Protein AF-A0A8T5RSH7-F1 (afdb_monomer_lite)

Secondary structure (DSSP, 8-state):
-----------HHHHHHHHHHHTT-HHHHHHHHHHHHHH--S--HHHHHHHHHHHHHHHHTT-HHHHHHHHHHHHHHHHHHT-HHHHHHHHHHHHHHHHHTT---

Foldseek 3Di:
DDPDDDPDPADPLLVVLVVCVVVVVLVVSVVSLVVVVVVDDDLDVNVLSSLVSNLVSCVVVLVLVVSLVSLVVSLVSCVVVVVVVSNVVSVVSNVVSCVVNVPPD

Sequence (105 aa):
MELNNFPILLSMELKSIYQLIYKAKFEEALELIEIFEKKRKKASKDELSCLILKGRIYCYIERYKLAIKVGELVYQLCQKLGCITESIDALIFKAHMVYLGQIDE

Structure (mmCIF, N/CA/C/O backbone):
data_AF-A0A8T5RSH7-F1
#
_entry.id   AF-A0A8T5RSH7-F1
#
loop_
_atom_site.group_PDB
_atom_site.id
_atom_site.type_symbol
_atom_site.label_atom_id
_atom_site.label_alt_id
_atom_site.label_comp_id
_atom_site.label_asym_id
_atom_site.label_entity_id
_atom_site.label_seq_id
_atom_site.pdbx_PDB_ins_code
_atom_site.Cartn_x
_atom_site.Cartn_y
_atom_site.Cartn_z
_atom_site.occupancy
_atom_site.B_iso_or_equiv
_atom_site.auth_seq_id
_atom_site.auth_comp_id
_atom_site.auth_asym_id
_atom_site.auth_atom_id
_atom_site.pdbx_PDB_model_num
ATOM 1 N N . MET A 1 1 ? 1.094 24.317 -8.107 1.00 35.78 1 MET A N 1
ATOM 2 C CA . MET A 1 1 ? 0.255 23.148 -8.443 1.00 35.78 1 MET A CA 1
ATOM 3 C C . MET A 1 1 ? -0.262 22.591 -7.133 1.00 35.78 1 MET A C 1
ATOM 5 O O . MET A 1 1 ? 0.474 21.917 -6.426 1.00 35.78 1 MET A O 1
ATOM 9 N N . GLU A 1 2 ? -1.465 22.997 -6.746 1.00 36.03 2 GLU A N 1
ATOM 10 C CA . GLU A 1 2 ? -2.114 22.523 -5.526 1.00 36.03 2 GLU A CA 1
ATOM 11 C C . GLU A 1 2 ? -2.711 21.141 -5.804 1.00 36.03 2 GLU A C 1
ATOM 13 O O . GLU A 1 2 ? -3.584 20.991 -6.658 1.00 36.03 2 GLU A O 1
ATOM 18 N N . LEU A 1 3 ? -2.195 20.114 -5.126 1.00 41.19 3 LEU A N 1
ATOM 19 C CA . LEU A 1 3 ? -2.782 18.776 -5.127 1.00 41.19 3 LEU A CA 1
ATOM 20 C C . LEU A 1 3 ? -4.049 18.814 -4.266 1.00 41.19 3 LEU A C 1
ATOM 22 O O . LEU A 1 3 ? -3.998 18.625 -3.052 1.00 41.19 3 LEU A O 1
ATOM 26 N N . ASN A 1 4 ? -5.181 19.100 -4.903 1.00 42.31 4 ASN A N 1
ATOM 27 C CA . ASN A 1 4 ? -6.489 18.969 -4.280 1.00 42.31 4 ASN A CA 1
ATOM 28 C C . ASN A 1 4 ? -6.862 17.492 -4.070 1.00 42.31 4 ASN A C 1
ATOM 30 O O . ASN A 1 4 ? -6.756 16.674 -4.981 1.00 42.31 4 ASN A O 1
ATOM 34 N N . ASN A 1 5 ? -7.407 17.241 -2.875 1.00 44.94 5 ASN A N 1
ATOM 35 C CA . ASN A 1 5 ? -8.267 16.130 -2.456 1.00 44.94 5 ASN A CA 1
ATOM 36 C C . ASN A 1 5 ? -7.647 14.771 -2.094 1.00 44.94 5 ASN A C 1
ATOM 38 O O . ASN A 1 5 ? -7.804 13.783 -2.797 1.00 44.94 5 ASN A O 1
ATOM 42 N N . PHE A 1 6 ? -7.166 14.687 -0.849 1.00 46.22 6 PHE A N 1
ATOM 43 C CA . PHE A 1 6 ? -7.606 13.627 0.071 1.00 46.22 6 PHE A CA 1
ATOM 44 C C . PHE A 1 6 ? -7.957 14.259 1.429 1.00 46.22 6 PHE A C 1
ATOM 46 O O . PHE A 1 6 ? -7.056 14.488 2.238 1.00 46.22 6 PHE A O 1
ATOM 53 N N . PRO A 1 7 ? -9.234 14.558 1.740 1.00 43.44 7 PRO A N 1
ATOM 54 C CA . PRO A 1 7 ? -9.618 14.963 3.080 1.00 43.44 7 PRO A CA 1
ATOM 55 C C . PRO A 1 7 ? -9.894 13.696 3.895 1.00 43.44 7 PRO A C 1
ATOM 57 O O . PRO A 1 7 ? -11.032 13.379 4.231 1.00 43.44 7 PRO A O 1
ATOM 60 N N . ILE A 1 8 ? -8.845 12.936 4.198 1.00 50.72 8 ILE A N 1
ATOM 61 C CA . ILE A 1 8 ? -8.897 11.977 5.299 1.00 50.72 8 ILE A CA 1
ATOM 62 C C . ILE A 1 8 ? -8.121 12.644 6.417 1.00 50.72 8 ILE A C 1
ATOM 64 O O . ILE A 1 8 ? -6.977 13.057 6.229 1.00 50.72 8 ILE A O 1
ATOM 68 N N . LEU A 1 9 ? -8.762 12.820 7.567 1.00 48.47 9 LEU A N 1
ATOM 69 C CA . LEU A 1 9 ? -8.115 13.318 8.770 1.00 48.47 9 LEU A CA 1
ATOM 70 C C . LEU A 1 9 ? -7.086 12.260 9.206 1.00 48.47 9 LEU A C 1
ATOM 72 O O . LEU A 1 9 ? -7.381 11.397 10.024 1.00 48.47 9 LEU A O 1
ATOM 76 N N . LEU A 1 10 ? -5.907 12.264 8.578 1.00 60.03 10 LEU A N 1
ATOM 77 C CA . LEU A 1 10 ? -4.855 11.291 8.839 1.00 60.03 10 LEU A CA 1
ATOM 78 C C . LEU A 1 10 ? -4.453 11.432 10.306 1.00 60.03 10 LEU A C 1
ATOM 80 O O . LEU A 1 10 ? -4.134 12.537 10.768 1.00 60.03 10 LEU A O 1
ATOM 84 N N . SER A 1 11 ? -4.467 10.313 11.031 1.00 75.94 11 SER A N 1
ATOM 85 C CA . SER A 1 11 ? -3.889 10.239 12.369 1.00 75.94 11 SER A CA 1
ATOM 86 C C . SER A 1 11 ? -2.454 10.790 12.353 1.00 75.94 11 SER A C 1
ATOM 88 O O . SER A 1 11 ? -1.786 10.802 11.314 1.00 75.94 11 SER A O 1
ATOM 90 N N . MET A 1 12 ? -1.956 11.267 13.499 1.00 82.12 12 MET A N 1
ATOM 91 C CA . MET A 1 12 ? -0.584 11.796 13.571 1.00 82.12 12 MET A CA 1
ATOM 92 C C . MET A 1 12 ? 0.451 10.781 13.064 1.00 82.12 12 MET A C 1
ATOM 94 O O . MET A 1 12 ? 1.391 11.167 12.378 1.00 82.12 12 MET A O 1
ATOM 98 N N . GLU A 1 13 ? 0.235 9.488 13.321 1.00 85.81 13 GLU A N 1
ATOM 99 C CA . GLU A 1 13 ? 1.088 8.403 12.825 1.00 85.81 13 GLU A CA 1
ATOM 100 C C . GLU A 1 13 ? 1.089 8.328 11.286 1.00 85.81 13 GLU A C 1
ATOM 102 O O . GLU A 1 13 ? 2.155 8.275 10.675 1.00 85.81 13 GLU A O 1
ATOM 107 N N . LEU A 1 14 ? -0.080 8.409 10.639 1.00 88.94 14 LEU A N 1
ATOM 108 C CA . LEU A 1 14 ? -0.180 8.386 9.175 1.00 88.94 14 LEU A CA 1
ATOM 109 C C . LEU A 1 14 ? 0.437 9.628 8.519 1.00 88.94 14 LEU A C 1
ATOM 111 O O . LEU A 1 14 ? 1.041 9.524 7.451 1.00 88.94 14 LEU A O 1
ATOM 115 N N . LYS A 1 15 ? 0.343 10.798 9.165 1.00 91.25 15 LYS A N 1
ATOM 116 C CA . LYS A 1 15 ? 1.047 12.008 8.709 1.00 91.25 15 LYS A CA 1
ATOM 117 C C . LYS A 1 15 ? 2.563 11.819 8.748 1.00 91.25 15 LYS A C 1
ATOM 119 O O . LYS A 1 15 ? 3.236 12.204 7.795 1.00 91.25 15 LYS A O 1
ATOM 124 N N . SER A 1 16 ? 3.092 11.204 9.805 1.00 92.56 16 SER A N 1
ATOM 125 C CA . SER A 1 16 ? 4.522 10.897 9.913 1.00 92.56 16 SER A CA 1
ATOM 126 C C . SER A 1 16 ? 4.976 9.927 8.822 1.00 92.56 16 SER A C 1
ATOM 128 O O . SER A 1 16 ? 5.968 10.197 8.150 1.00 92.56 16 SER A O 1
ATOM 130 N N . ILE A 1 17 ? 4.215 8.854 8.573 1.00 94.31 17 ILE A N 1
ATOM 131 C CA . ILE A 1 17 ? 4.488 7.909 7.476 1.00 94.31 17 ILE A CA 1
ATOM 132 C C . ILE A 1 17 ? 4.522 8.650 6.133 1.00 94.31 17 ILE A C 1
ATOM 134 O O . ILE A 1 17 ? 5.469 8.501 5.363 1.00 94.31 17 ILE A O 1
ATOM 138 N N . TYR A 1 18 ? 3.533 9.505 5.868 1.00 93.25 18 TYR A N 1
ATOM 139 C CA . TYR A 1 18 ? 3.483 10.292 4.637 1.00 93.25 18 TYR A CA 1
ATOM 140 C C . TYR A 1 18 ? 4.704 11.211 4.471 1.00 93.25 18 TYR A C 1
ATOM 142 O O . TYR A 1 18 ? 5.281 11.293 3.388 1.00 93.25 18 TYR A O 1
ATOM 150 N N . GLN A 1 19 ? 5.141 11.877 5.544 1.00 94.94 19 GLN A N 1
ATOM 151 C CA . GLN A 1 19 ? 6.336 12.725 5.517 1.00 94.94 19 GLN A CA 1
ATOM 152 C C . GLN A 1 19 ? 7.619 11.933 5.244 1.00 94.94 19 GLN A C 1
ATOM 154 O O . GLN A 1 19 ? 8.501 12.440 4.551 1.00 94.94 19 GLN A O 1
ATOM 159 N N . LEU A 1 20 ? 7.738 10.712 5.770 1.00 96.81 20 LEU A N 1
ATOM 160 C CA . LEU A 1 20 ? 8.878 9.838 5.486 1.00 96.81 20 LEU A CA 1
ATOM 161 C C . LEU A 1 20 ? 8.902 9.419 4.014 1.00 96.81 20 LEU A C 1
ATOM 163 O O . LEU A 1 20 ? 9.943 9.543 3.372 1.00 96.81 20 LEU A O 1
ATOM 167 N N . ILE A 1 21 ? 7.750 9.036 3.454 1.00 95.56 21 ILE A N 1
ATOM 168 C CA . ILE A 1 21 ? 7.606 8.715 2.024 1.00 95.56 21 ILE A CA 1
ATOM 169 C C . ILE A 1 21 ? 8.004 9.913 1.159 1.00 95.56 21 ILE A C 1
ATOM 171 O O . ILE A 1 21 ? 8.777 9.758 0.220 1.00 95.56 21 ILE A O 1
ATOM 175 N N . TYR A 1 22 ? 7.532 11.118 1.496 1.00 94.62 22 TYR A N 1
ATOM 176 C CA . TYR A 1 22 ? 7.888 12.341 0.770 1.00 94.62 22 TYR A CA 1
ATOM 177 C C . TYR A 1 22 ? 9.400 12.627 0.797 1.00 94.62 22 TYR A C 1
ATOM 179 O O . TYR A 1 22 ? 9.950 13.171 -0.155 1.00 94.62 22 TYR A O 1
ATOM 187 N N . LYS A 1 23 ? 10.086 12.231 1.874 1.00 97.06 23 LYS A N 1
ATOM 188 C CA . LYS A 1 23 ? 11.546 12.331 2.021 1.00 97.06 23 LYS A CA 1
ATOM 189 C C . LYS A 1 23 ? 12.302 11.114 1.468 1.00 97.06 23 LYS A C 1
ATOM 191 O O . LYS A 1 23 ? 13.494 11.000 1.732 1.00 97.06 23 LYS A O 1
ATOM 196 N N . ALA A 1 24 ? 11.626 10.206 0.758 1.00 96.50 24 ALA A N 1
ATOM 197 C CA . ALA A 1 24 ? 12.170 8.941 0.256 1.00 96.50 24 ALA A CA 1
ATOM 198 C C . ALA A 1 24 ? 12.801 8.035 1.338 1.00 96.50 24 ALA A C 1
ATOM 200 O O . ALA A 1 24 ? 13.639 7.189 1.045 1.00 96.50 24 ALA A O 1
ATOM 201 N N . LYS A 1 25 ? 12.388 8.189 2.603 1.00 98.00 25 LYS A N 1
ATOM 202 C CA . LYS A 1 25 ? 12.810 7.352 3.738 1.00 98.00 25 LYS A CA 1
ATOM 203 C C . LYS A 1 25 ? 11.898 6.128 3.829 1.00 98.00 25 LYS A C 1
ATOM 205 O O . LYS A 1 25 ? 11.057 6.028 4.723 1.00 98.00 25 LYS A O 1
ATOM 210 N N . PHE A 1 26 ? 11.991 5.252 2.834 1.00 97.38 26 PHE A N 1
ATOM 211 C CA . PHE A 1 26 ? 11.030 4.170 2.617 1.00 97.38 26 PHE A CA 1
ATOM 212 C C . PHE A 1 26 ? 11.103 3.069 3.678 1.00 97.38 26 PHE A C 1
ATOM 214 O O . PHE A 1 26 ? 10.061 2.585 4.112 1.00 97.38 26 PHE A O 1
ATOM 221 N N . GLU A 1 27 ? 12.299 2.708 4.136 1.00 97.19 27 GLU A N 1
ATOM 222 C CA . GLU A 1 27 ? 12.510 1.704 5.182 1.00 97.19 27 GLU A CA 1
ATOM 223 C C . GLU A 1 27 ? 11.912 2.171 6.515 1.00 97.19 27 GLU A C 1
ATOM 225 O O . GLU A 1 27 ? 11.082 1.474 7.095 1.00 97.19 27 GLU A O 1
ATOM 230 N N . GLU A 1 28 ? 12.233 3.398 6.940 1.00 97.38 28 GLU A N 1
ATOM 231 C CA . GLU A 1 28 ? 11.669 4.020 8.150 1.00 97.38 28 GLU A CA 1
ATOM 232 C C . GLU A 1 28 ? 10.132 4.109 8.068 1.00 97.38 28 GLU A C 1
ATOM 234 O O . GLU A 1 28 ? 9.418 3.886 9.049 1.00 97.38 28 GLU A O 1
ATOM 239 N N . ALA A 1 29 ? 9.597 4.424 6.883 1.00 97.31 29 ALA A N 1
ATOM 240 C CA . ALA A 1 29 ? 8.157 4.469 6.661 1.00 97.31 29 ALA A CA 1
ATOM 241 C C . ALA A 1 29 ? 7.510 3.080 6.790 1.00 97.31 29 ALA A C 1
ATOM 243 O O . ALA A 1 29 ? 6.433 2.968 7.380 1.00 97.31 29 ALA A O 1
ATOM 244 N N . LEU A 1 30 ? 8.154 2.027 6.273 1.00 97.19 30 LEU A N 1
ATOM 245 C CA . LEU A 1 30 ? 7.680 0.647 6.406 1.00 97.19 30 LEU A CA 1
ATOM 246 C C . LEU A 1 30 ? 7.697 0.176 7.862 1.00 97.19 30 LEU A C 1
ATOM 248 O O . LEU A 1 30 ? 6.722 -0.430 8.299 1.00 97.19 30 LEU A O 1
ATOM 252 N N . GLU A 1 31 ? 8.732 0.509 8.633 1.00 96.44 31 GLU A N 1
ATOM 253 C CA . GLU A 1 31 ? 8.788 0.192 10.066 1.00 96.44 31 GLU A CA 1
ATOM 254 C C . GLU A 1 31 ? 7.614 0.822 10.832 1.00 96.44 31 GLU A C 1
ATOM 256 O O . GLU A 1 31 ? 6.937 0.151 11.618 1.00 96.44 31 GLU A O 1
ATOM 261 N N . LEU A 1 32 ? 7.306 2.099 10.566 1.00 94.75 32 LEU A N 1
ATOM 262 C CA . LEU A 1 32 ? 6.147 2.759 11.175 1.00 94.75 32 LEU A CA 1
ATOM 263 C C . LEU A 1 32 ? 4.817 2.137 10.737 1.00 94.75 32 LEU A C 1
ATOM 265 O O . LEU A 1 32 ? 3.906 2.019 11.559 1.00 94.75 32 LEU A O 1
ATOM 269 N N . ILE A 1 33 ? 4.699 1.723 9.474 1.00 94.75 33 ILE A N 1
ATOM 270 C CA . ILE A 1 33 ? 3.522 1.008 8.966 1.00 94.75 33 ILE A CA 1
ATOM 271 C C . ILE A 1 33 ? 3.335 -0.319 9.705 1.00 94.75 33 ILE A C 1
ATOM 273 O O . ILE A 1 33 ? 2.231 -0.605 10.156 1.00 94.75 33 ILE A O 1
ATOM 277 N N . GLU A 1 34 ? 4.392 -1.106 9.906 1.00 93.25 34 GLU A N 1
ATOM 278 C CA . GLU A 1 34 ? 4.293 -2.375 10.636 1.00 93.25 34 GLU A CA 1
ATOM 279 C C . GLU A 1 34 ? 3.862 -2.174 12.093 1.00 93.25 34 GLU A C 1
ATOM 281 O O . GLU A 1 34 ? 3.058 -2.942 12.631 1.00 93.25 34 GLU A O 1
ATOM 286 N N . ILE A 1 35 ? 4.375 -1.130 12.749 1.00 92.00 35 ILE A N 1
ATOM 287 C CA . ILE A 1 35 ? 3.949 -0.751 14.100 1.00 92.00 35 ILE A CA 1
ATOM 288 C C . ILE A 1 35 ? 2.467 -0.356 14.098 1.00 92.00 35 ILE A C 1
ATOM 290 O O . ILE A 1 35 ? 1.718 -0.762 14.990 1.00 92.00 35 ILE A O 1
ATOM 294 N N . PHE A 1 36 ? 2.037 0.418 13.102 1.00 90.50 36 PHE A N 1
ATOM 295 C CA . PHE A 1 36 ? 0.654 0.859 12.952 1.00 90.50 36 PHE A CA 1
ATOM 296 C C . PHE A 1 36 ? -0.309 -0.323 12.747 1.00 90.50 36 PHE A C 1
ATOM 298 O O . PHE A 1 36 ? -1.310 -0.439 13.461 1.00 90.50 36 PHE A O 1
ATOM 305 N N . GLU A 1 37 ? 0.027 -1.236 11.833 1.00 89.94 37 GLU A N 1
ATOM 306 C CA . GLU A 1 37 ? -0.7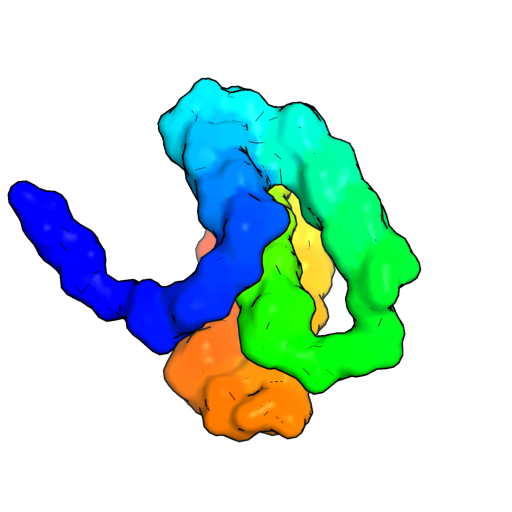38 -2.454 11.537 1.00 89.94 37 GLU A CA 1
ATOM 307 C C . GLU A 1 37 ? -0.871 -3.350 12.778 1.00 89.94 37 GLU A C 1
ATOM 309 O O . GLU A 1 37 ? -1.958 -3.842 13.068 1.00 89.94 37 GLU A O 1
ATOM 314 N N . LYS A 1 38 ? 0.189 -3.503 13.587 1.00 88.56 38 LYS A N 1
ATOM 315 C CA . LYS A 1 38 ? 0.140 -4.295 14.833 1.00 88.56 38 LYS A CA 1
ATOM 316 C C . LYS A 1 38 ? -0.803 -3.710 15.890 1.00 88.56 38 LYS A C 1
ATOM 318 O O . LYS A 1 38 ? -1.377 -4.459 16.683 1.00 88.56 38 LYS A O 1
ATOM 323 N N . LYS A 1 39 ? -0.957 -2.382 15.940 1.00 84.69 39 LYS A N 1
ATOM 324 C CA . LYS A 1 39 ? -1.822 -1.699 16.922 1.00 84.69 39 LYS A CA 1
ATOM 325 C C . LYS A 1 39 ? -3.303 -1.744 16.539 1.00 84.69 39 LYS A C 1
ATOM 327 O O . LYS A 1 39 ? -4.166 -1.736 17.420 1.00 84.69 39 LYS A O 1
ATOM 332 N N . ARG A 1 40 ? -3.626 -1.751 15.244 1.00 77.50 40 ARG A N 1
ATOM 333 C CA . ARG A 1 40 ? -5.005 -1.667 14.737 1.00 77.50 40 ARG A CA 1
ATOM 334 C C . ARG A 1 40 ? -5.577 -3.069 14.502 1.00 77.50 40 ARG A C 1
ATOM 336 O O . ARG A 1 40 ? -5.003 -3.879 13.797 1.00 77.50 40 ARG A O 1
ATOM 343 N N . LYS A 1 41 ? -6.748 -3.353 15.085 1.00 65.81 41 LYS A N 1
ATOM 344 C CA . LYS A 1 41 ? -7.438 -4.659 14.967 1.00 65.81 41 LYS A CA 1
ATOM 345 C C . LYS A 1 41 ? -8.707 -4.637 14.103 1.00 65.81 41 LYS A C 1
ATOM 347 O O . LYS A 1 41 ? -9.408 -5.642 14.048 1.00 65.81 41 LYS A O 1
ATOM 352 N N . LYS A 1 42 ? -9.078 -3.495 13.512 1.00 76.44 42 LYS A N 1
ATOM 353 C CA . LYS A 1 42 ? -10.369 -3.329 12.825 1.00 76.44 42 LYS A CA 1
ATOM 354 C C . LYS A 1 42 ? -10.239 -2.541 11.525 1.00 76.44 42 LYS A C 1
ATOM 356 O O . LYS A 1 42 ? -9.688 -1.438 11.552 1.00 76.44 42 LYS A O 1
ATOM 361 N N . ALA A 1 43 ? -10.923 -3.067 10.504 1.00 77.62 43 ALA A N 1
ATOM 362 C CA . ALA A 1 43 ? -11.199 -2.424 9.225 1.00 77.62 43 ALA A CA 1
ATOM 363 C C . ALA A 1 43 ? -11.653 -0.975 9.439 1.00 77.62 43 ALA A C 1
ATOM 365 O O . ALA A 1 43 ? -12.717 -0.712 10.004 1.00 77.62 43 ALA A O 1
ATOM 366 N N . SER A 1 44 ? -10.815 -0.032 9.022 1.00 86.38 44 SER A N 1
ATOM 367 C CA . SER A 1 44 ? -11.050 1.403 9.177 1.00 86.38 44 SER A CA 1
ATOM 368 C C . SER A 1 44 ? -10.458 2.183 8.005 1.00 86.38 44 SER A C 1
ATOM 370 O O . SER A 1 44 ? -9.585 1.688 7.294 1.00 86.38 44 SER A O 1
ATOM 372 N N . LYS A 1 45 ? -10.900 3.433 7.819 1.00 87.88 45 LYS A N 1
ATOM 373 C CA . LYS A 1 45 ? -10.315 4.339 6.812 1.00 87.88 45 LYS A CA 1
ATOM 374 C C . LYS A 1 45 ? -8.827 4.613 7.054 1.00 87.88 45 LYS A C 1
ATOM 376 O O . LYS A 1 45 ? -8.079 4.832 6.104 1.00 87.88 45 LYS A O 1
ATOM 381 N N . ASP A 1 46 ? -8.391 4.558 8.308 1.00 88.06 46 ASP A N 1
ATOM 382 C CA . ASP A 1 46 ? -6.977 4.662 8.652 1.00 88.06 46 ASP A CA 1
ATOM 383 C C . ASP A 1 46 ? -6.181 3.435 8.183 1.00 88.06 46 ASP A C 1
ATOM 385 O O . ASP A 1 46 ? -5.091 3.586 7.640 1.00 88.06 46 ASP A O 1
ATOM 389 N N . GLU A 1 47 ? -6.723 2.225 8.364 1.00 90.50 47 GLU A N 1
ATOM 390 C CA . GLU A 1 47 ? -6.107 0.989 7.859 1.00 90.50 47 GLU A CA 1
ATOM 391 C C . GLU A 1 47 ? -6.021 1.010 6.331 1.00 90.50 47 GLU A C 1
ATOM 393 O O . GLU A 1 47 ? -4.969 0.720 5.766 1.00 90.50 47 GLU A O 1
ATOM 398 N N . LEU A 1 48 ? -7.089 1.463 5.669 1.00 91.50 48 LEU A N 1
ATOM 399 C CA . LEU A 1 48 ? -7.100 1.674 4.225 1.00 91.50 48 LEU A CA 1
ATOM 400 C C . LEU A 1 48 ? -6.000 2.648 3.785 1.00 91.50 48 LEU A C 1
ATOM 402 O O . LEU A 1 48 ? -5.222 2.338 2.885 1.00 91.50 48 LEU A O 1
ATOM 406 N N . SER A 1 49 ? -5.896 3.799 4.451 1.00 90.94 49 SER A N 1
ATOM 407 C CA . SER A 1 49 ? -4.857 4.791 4.153 1.00 90.94 49 SER A CA 1
ATOM 408 C C . SER A 1 49 ? -3.455 4.213 4.356 1.00 90.94 49 SER A C 1
ATOM 410 O O . SER A 1 49 ? -2.574 4.426 3.527 1.00 90.94 49 SER A O 1
ATOM 412 N N . CYS A 1 50 ? -3.249 3.440 5.424 1.00 92.94 50 CYS A N 1
ATOM 413 C CA . CYS A 1 50 ? -1.980 2.776 5.705 1.00 92.94 50 CYS A CA 1
ATOM 414 C C . CYS A 1 50 ? -1.584 1.795 4.589 1.00 92.94 50 CYS A C 1
ATOM 416 O O . CYS A 1 50 ? -0.465 1.865 4.079 1.00 92.94 50 CYS A O 1
ATOM 418 N N . LEU A 1 51 ? -2.517 0.944 4.147 1.00 94.00 51 LEU A N 1
ATOM 419 C CA . LEU A 1 51 ? -2.289 -0.006 3.056 1.00 94.00 51 LEU A CA 1
ATOM 420 C C . LEU A 1 51 ? -1.967 0.704 1.736 1.00 94.00 51 LEU A C 1
ATOM 422 O O . LEU A 1 51 ? -1.035 0.306 1.041 1.00 94.00 51 LEU A O 1
ATOM 426 N N . ILE A 1 52 ? -2.666 1.795 1.411 1.00 93.38 52 ILE A N 1
ATOM 427 C CA . ILE A 1 52 ? -2.362 2.599 0.217 1.00 93.38 52 ILE A CA 1
ATOM 428 C C . ILE A 1 52 ? -0.926 3.141 0.279 1.00 93.38 52 ILE A C 1
ATOM 430 O O . ILE A 1 52 ? -0.182 3.042 -0.700 1.00 93.38 52 ILE A O 1
ATOM 434 N N . LEU A 1 53 ? -0.502 3.682 1.428 1.00 94.69 53 LEU A N 1
ATOM 435 C CA . LEU A 1 53 ? 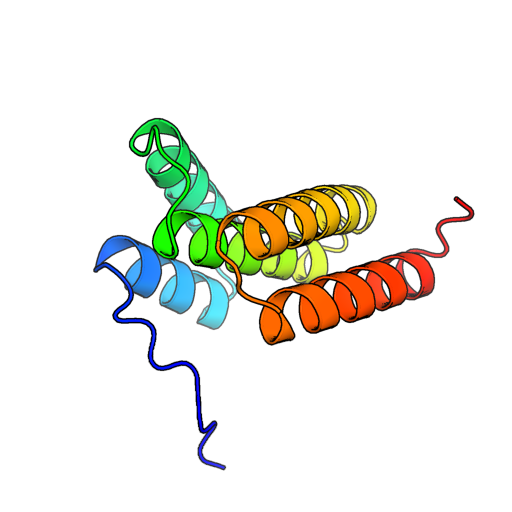0.865 4.180 1.614 1.00 94.69 53 LEU A CA 1
ATOM 436 C C . LEU A 1 53 ? 1.904 3.056 1.491 1.00 94.69 53 LEU A C 1
ATOM 438 O O . LEU A 1 53 ? 2.918 3.237 0.818 1.00 94.69 53 LEU A O 1
ATOM 442 N N . LYS A 1 54 ? 1.626 1.876 2.054 1.00 96.06 54 LYS A N 1
ATOM 443 C CA . LYS A 1 54 ? 2.475 0.682 1.931 1.00 96.06 54 LYS A CA 1
ATOM 444 C C . LYS A 1 54 ? 2.638 0.237 0.477 1.00 96.06 54 LYS A C 1
ATOM 446 O O . LYS A 1 54 ? 3.754 -0.017 0.030 1.00 96.06 54 LYS A O 1
ATOM 451 N N . GLY A 1 55 ? 1.537 0.195 -0.276 1.00 95.12 55 GLY A N 1
ATOM 452 C CA . GLY A 1 55 ? 1.540 -0.151 -1.698 1.00 95.12 55 GLY A CA 1
ATOM 453 C C . GLY A 1 55 ? 2.383 0.823 -2.519 1.00 95.12 55 GLY A C 1
ATOM 454 O O . GLY A 1 55 ? 3.206 0.397 -3.328 1.00 95.12 55 GLY A O 1
ATOM 455 N N . ARG A 1 56 ? 2.257 2.130 -2.248 1.00 92.94 56 ARG A N 1
ATOM 456 C CA . ARG A 1 56 ? 3.092 3.165 -2.878 1.00 92.94 56 ARG A CA 1
ATOM 457 C C . ARG A 1 56 ? 4.571 2.983 -2.572 1.00 92.94 56 ARG A C 1
ATOM 459 O O . ARG A 1 56 ? 5.375 3.068 -3.492 1.00 92.94 56 ARG A O 1
ATOM 466 N N . ILE A 1 57 ? 4.932 2.701 -1.318 1.00 96.62 57 ILE A N 1
ATOM 467 C CA . ILE A 1 57 ? 6.329 2.421 -0.969 1.00 96.62 57 ILE A CA 1
ATOM 468 C C . ILE A 1 57 ? 6.848 1.244 -1.793 1.00 96.62 57 ILE A C 1
ATOM 470 O O . ILE A 1 57 ? 7.876 1.385 -2.442 1.00 96.62 57 ILE A O 1
ATOM 474 N N . TYR A 1 58 ? 6.122 0.121 -1.838 1.00 96.62 58 TYR A N 1
ATOM 475 C CA . TYR A 1 58 ? 6.536 -1.036 -2.635 1.00 96.62 58 TYR A CA 1
ATOM 476 C C . TYR A 1 58 ? 6.669 -0.734 -4.127 1.00 96.62 58 TYR A C 1
ATOM 478 O O . TYR A 1 58 ? 7.555 -1.298 -4.759 1.00 96.62 58 TYR A O 1
ATOM 486 N N . CYS A 1 59 ? 5.855 0.168 -4.675 1.00 92.31 59 CYS A N 1
ATOM 487 C CA . CYS A 1 59 ? 6.048 0.672 -6.031 1.00 92.31 59 CYS A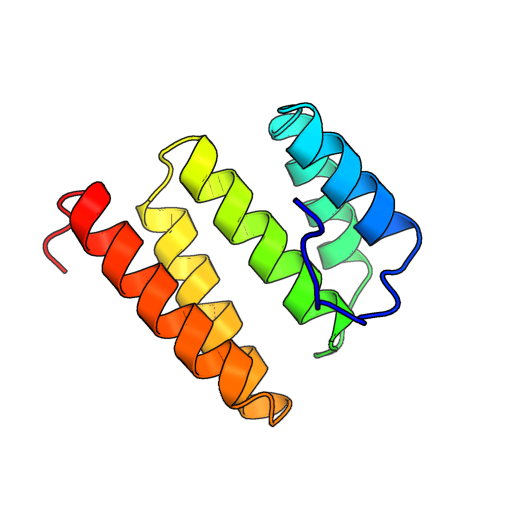 CA 1
ATOM 488 C C . CYS A 1 59 ? 7.365 1.452 -6.170 1.00 92.31 59 CYS A C 1
ATOM 490 O O . CYS A 1 59 ? 8.111 1.200 -7.111 1.00 92.31 59 CYS A O 1
ATOM 492 N N . TYR A 1 60 ? 7.662 2.380 -5.253 1.00 93.44 60 TYR A N 1
ATOM 493 C CA . TYR A 1 60 ? 8.887 3.191 -5.308 1.00 93.44 60 TYR A CA 1
ATOM 494 C C . TYR A 1 60 ? 10.167 2.360 -5.215 1.00 93.44 60 TYR A C 1
ATOM 496 O O . TYR A 1 60 ? 11.164 2.724 -5.827 1.00 93.44 60 TYR A O 1
ATOM 504 N N . ILE A 1 61 ? 10.138 1.252 -4.473 1.00 96.06 61 ILE A N 1
ATOM 505 C CA . ILE A 1 61 ? 11.283 0.338 -4.327 1.00 96.06 61 ILE A CA 1
ATOM 506 C C . ILE A 1 61 ? 11.189 -0.893 -5.244 1.00 96.06 61 ILE A C 1
ATOM 508 O O . ILE A 1 61 ? 11.798 -1.922 -4.955 1.00 96.06 61 ILE A O 1
ATOM 512 N N . GLU A 1 62 ? 10.377 -0.813 -6.305 1.00 95.00 62 GLU A N 1
ATOM 513 C CA . GLU A 1 62 ? 10.231 -1.822 -7.370 1.00 95.00 62 GLU A CA 1
ATOM 514 C C . GLU A 1 62 ? 9.849 -3.237 -6.890 1.00 95.00 62 GLU A C 1
ATOM 516 O O . GLU A 1 62 ? 10.030 -4.247 -7.570 1.00 95.00 62 GLU A O 1
ATOM 521 N N . ARG A 1 63 ? 9.230 -3.345 -5.712 1.00 95.69 63 ARG A N 1
ATOM 522 C CA . ARG A 1 63 ? 8.688 -4.603 -5.181 1.00 95.69 63 ARG A CA 1
ATOM 523 C C . ARG A 1 63 ? 7.278 -4.850 -5.714 1.00 95.69 63 ARG A C 1
ATOM 525 O O . ARG A 1 63 ? 6.332 -5.027 -4.943 1.00 95.69 63 ARG A O 1
ATOM 532 N N . TYR A 1 64 ? 7.130 -4.899 -7.036 1.00 93.31 64 TYR A N 1
ATOM 533 C CA . TYR A 1 64 ? 5.829 -4.917 -7.719 1.00 93.31 64 TYR A CA 1
ATOM 534 C C . TYR A 1 64 ? 4.912 -6.069 -7.288 1.00 93.31 64 TYR A C 1
ATOM 536 O O . TYR A 1 64 ? 3.733 -5.846 -7.030 1.00 93.31 64 TYR A O 1
ATOM 544 N N . LYS A 1 65 ? 5.446 -7.280 -7.075 1.00 93.56 65 LYS A N 1
ATOM 545 C CA . LYS A 1 65 ? 4.656 -8.417 -6.556 1.00 93.56 65 LYS A CA 1
ATOM 546 C C . LYS A 1 65 ? 4.036 -8.138 -5.183 1.00 93.56 65 LYS A C 1
ATOM 548 O O . LYS A 1 65 ? 2.923 -8.575 -4.903 1.00 93.56 65 LYS A O 1
ATOM 553 N N . LEU A 1 66 ? 4.745 -7.423 -4.307 1.00 95.00 66 LEU A N 1
ATOM 554 C CA . LEU A 1 66 ? 4.198 -7.022 -3.008 1.00 95.00 66 LEU A CA 1
ATOM 555 C C . LEU A 1 66 ? 3.198 -5.878 -3.167 1.00 95.00 66 LEU A C 1
ATOM 557 O O . LEU A 1 66 ? 2.155 -5.900 -2.519 1.00 95.00 66 LEU A O 1
ATOM 561 N N . ALA A 1 67 ? 3.477 -4.919 -4.054 1.00 94.50 67 ALA A N 1
ATOM 562 C CA . ALA A 1 67 ? 2.552 -3.837 -4.373 1.00 94.50 67 ALA A CA 1
ATOM 563 C C . ALA A 1 67 ? 1.204 -4.373 -4.892 1.00 94.50 67 ALA A C 1
ATOM 565 O O . ALA A 1 67 ? 0.162 -3.930 -4.419 1.00 94.50 67 ALA A O 1
ATOM 566 N N . ILE A 1 68 ? 1.213 -5.383 -5.772 1.00 93.12 68 ILE A N 1
ATOM 567 C CA . ILE A 1 68 ? 0.006 -6.063 -6.275 1.00 93.12 68 ILE A CA 1
ATOM 568 C C . ILE A 1 68 ? -0.793 -6.693 -5.133 1.00 93.12 68 ILE A C 1
ATOM 570 O O . ILE A 1 68 ? -1.993 -6.446 -5.013 1.00 93.12 68 ILE A O 1
ATOM 574 N N . LYS A 1 69 ? -0.130 -7.456 -4.253 1.00 94.62 69 LYS A N 1
ATOM 575 C CA . LYS A 1 69 ? -0.784 -8.062 -3.082 1.00 94.62 69 LYS A CA 1
ATOM 576 C C . LYS A 1 69 ? -1.426 -7.010 -2.182 1.00 94.62 69 LYS A C 1
ATOM 578 O O . LYS A 1 69 ? -2.535 -7.210 -1.701 1.00 94.62 69 LYS A O 1
ATOM 583 N N . VAL A 1 70 ? -0.748 -5.884 -1.966 1.00 94.94 70 VAL A N 1
ATOM 584 C CA . VAL A 1 70 ? -1.307 -4.772 -1.190 1.00 94.94 70 VAL A CA 1
ATOM 585 C C . VAL A 1 70 ? -2.484 -4.122 -1.920 1.00 94.94 70 VAL A C 1
ATOM 587 O O . VAL A 1 70 ? -3.497 -3.856 -1.282 1.00 94.94 70 VAL A O 1
ATOM 590 N N . GLY A 1 71 ? -2.404 -3.921 -3.237 1.00 92.88 71 GLY A N 1
ATOM 591 C CA . GLY A 1 71 ? -3.506 -3.392 -4.048 1.00 92.88 71 GLY A CA 1
ATOM 592 C C . GLY A 1 71 ? -4.774 -4.246 -3.962 1.00 92.88 71 GLY A C 1
ATOM 593 O O . GLY A 1 71 ? -5.868 -3.709 -3.815 1.00 92.88 71 GLY A O 1
ATOM 594 N N . GLU A 1 72 ? -4.628 -5.572 -3.949 1.00 93.94 72 GLU A N 1
ATOM 595 C CA . GLU A 1 72 ? -5.737 -6.510 -3.731 1.00 93.94 72 GLU A CA 1
ATOM 596 C C . GLU A 1 72 ? -6.376 -6.335 -2.340 1.00 93.94 72 GLU A C 1
ATOM 598 O O . GLU A 1 72 ? -7.599 -6.270 -2.212 1.00 93.94 72 GLU A O 1
ATOM 603 N N . LEU A 1 73 ? -5.562 -6.183 -1.289 1.00 93.88 73 LEU A N 1
ATOM 604 C CA . LEU A 1 73 ? -6.066 -5.920 0.064 1.00 93.88 73 LEU A CA 1
ATOM 605 C C . LEU A 1 73 ? -6.793 -4.572 0.157 1.00 93.88 73 LEU A C 1
ATOM 607 O O . LEU A 1 73 ? -7.850 -4.491 0.785 1.00 93.88 73 LEU A O 1
ATOM 611 N N . VAL A 1 74 ? -6.256 -3.528 -0.485 1.00 93.88 74 VAL A N 1
ATOM 612 C CA . VAL A 1 74 ? -6.896 -2.206 -0.584 1.00 93.88 74 VAL A CA 1
ATOM 613 C C . VAL A 1 74 ? -8.253 -2.340 -1.268 1.00 93.88 74 VAL A C 1
ATOM 615 O O . VAL A 1 74 ? -9.245 -1.866 -0.722 1.00 93.88 74 VAL A O 1
ATOM 618 N N . TYR A 1 75 ? -8.328 -3.037 -2.404 1.00 93.62 75 TYR A N 1
ATOM 619 C CA . TYR A 1 75 ? -9.579 -3.270 -3.125 1.00 93.62 75 TYR A CA 1
ATOM 620 C C . TYR A 1 75 ? -10.638 -3.943 -2.239 1.00 93.62 75 TYR A C 1
ATOM 622 O O . TYR A 1 75 ? -11.746 -3.422 -2.081 1.00 93.62 75 TYR A O 1
ATOM 630 N N . GLN A 1 76 ? -10.281 -5.053 -1.588 1.00 93.69 76 GLN A N 1
ATOM 631 C CA . GLN A 1 76 ? -11.185 -5.784 -0.696 1.00 93.69 76 GLN A CA 1
ATOM 632 C C . GLN A 1 76 ? -11.639 -4.935 0.498 1.00 93.69 76 GLN A C 1
ATOM 634 O O . GLN A 1 76 ? -12.799 -5.002 0.916 1.00 93.69 76 GLN A O 1
ATOM 639 N N . LEU A 1 77 ? -10.742 -4.126 1.067 1.00 93.00 77 LEU A N 1
ATOM 640 C CA . LEU A 1 77 ? -11.077 -3.243 2.179 1.00 93.00 77 LEU A CA 1
ATOM 641 C C . LEU A 1 77 ? -11.983 -2.089 1.732 1.00 93.00 77 LEU A C 1
ATOM 643 O O . LEU A 1 77 ? -12.942 -1.772 2.434 1.00 93.00 77 LEU A O 1
ATOM 647 N N . CYS A 1 78 ? -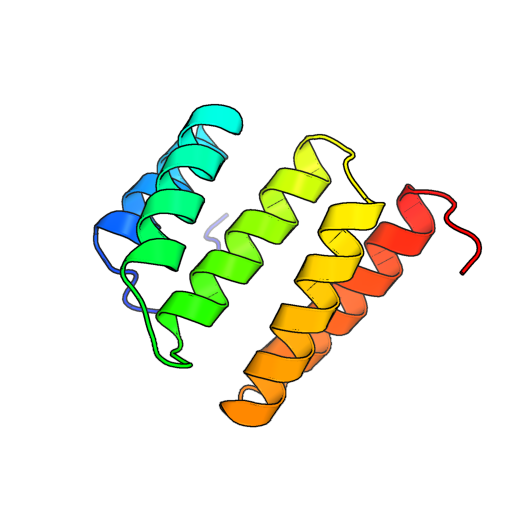11.747 -1.514 0.553 1.00 92.88 78 CYS A N 1
ATOM 648 C CA . CYS A 1 78 ? -12.618 -0.504 -0.041 1.00 92.88 78 CYS A CA 1
ATOM 649 C C . CYS A 1 78 ? -14.045 -1.028 -0.228 1.00 92.88 78 CYS A C 1
ATOM 651 O O . CYS A 1 78 ? -14.993 -0.343 0.154 1.00 92.88 78 CYS A O 1
ATOM 653 N N . GLN A 1 79 ? -14.206 -2.258 -0.733 1.00 91.19 79 GLN A N 1
ATOM 654 C CA . GLN A 1 79 ? -15.522 -2.893 -0.859 1.00 91.19 79 GLN A CA 1
ATOM 655 C C . GLN A 1 79 ? -16.227 -3.023 0.496 1.00 91.19 79 GLN A C 1
ATOM 657 O O . GLN A 1 79 ? -17.397 -2.666 0.618 1.00 91.19 79 GLN A O 1
ATOM 662 N N . LYS A 1 80 ? -15.508 -3.471 1.534 1.00 92.25 80 LYS A N 1
ATOM 663 C CA . LYS A 1 80 ? -16.054 -3.589 2.898 1.00 92.25 80 LYS A CA 1
ATOM 664 C C . LYS A 1 80 ? -16.462 -2.242 3.496 1.00 92.25 80 LYS A C 1
ATOM 666 O O . LYS A 1 80 ? -17.423 -2.185 4.256 1.00 92.25 80 LYS A O 1
ATOM 671 N N . LEU A 1 81 ? -15.724 -1.176 3.187 1.00 91.19 81 LEU A N 1
ATOM 672 C CA . LEU A 1 81 ? -15.962 0.172 3.712 1.00 91.19 81 LEU A CA 1
ATOM 673 C C . LEU A 1 81 ? -16.939 1.002 2.861 1.00 91.19 81 LEU A C 1
ATOM 675 O O . LEU A 1 81 ? -17.283 2.113 3.263 1.00 91.19 81 LEU A O 1
ATOM 679 N N . GLY A 1 82 ? -17.383 0.496 1.705 1.00 91.62 82 GLY A N 1
ATOM 680 C CA . GLY A 1 82 ? -18.224 1.242 0.761 1.00 91.62 82 GLY A CA 1
ATOM 681 C C . GLY A 1 82 ? -17.484 2.361 0.010 1.00 91.62 82 GLY A C 1
ATOM 682 O O . GLY A 1 82 ? -18.114 3.284 -0.501 1.00 91.62 82 GLY A O 1
ATOM 683 N N . CYS A 1 83 ? -16.153 2.298 -0.057 1.00 88.44 83 CYS A N 1
ATOM 684 C CA . CYS A 1 83 ? -15.282 3.264 -0.731 1.00 88.44 83 CYS A CA 1
ATOM 685 C C . CYS A 1 83 ? -15.139 2.916 -2.224 1.00 88.44 83 CYS A C 1
ATOM 687 O O . CYS A 1 83 ? -14.127 2.367 -2.657 1.00 88.44 83 CYS A O 1
ATOM 689 N N . ILE A 1 84 ? -16.193 3.162 -3.011 1.00 86.44 84 ILE A N 1
ATOM 690 C CA . ILE A 1 84 ? -16.257 2.728 -4.420 1.00 86.44 84 ILE A CA 1
ATOM 691 C C . ILE A 1 84 ? -15.154 3.381 -5.264 1.00 86.44 84 ILE A C 1
ATOM 693 O O . ILE A 1 84 ? -14.482 2.682 -6.020 1.00 86.44 84 ILE A O 1
ATOM 697 N N . THR A 1 85 ? -14.919 4.686 -5.125 1.00 86.31 85 THR A N 1
ATOM 698 C CA . THR A 1 85 ? -13.890 5.393 -5.906 1.00 86.31 85 THR A CA 1
ATOM 699 C C . THR A 1 85 ? -12.499 4.828 -5.632 1.00 86.31 85 THR A C 1
ATOM 701 O O . THR A 1 85 ? -11.785 4.452 -6.556 1.00 86.31 85 THR A O 1
ATOM 704 N N . GLU A 1 86 ? -12.151 4.650 -4.360 1.00 84.00 86 GLU A N 1
ATOM 705 C CA . GLU A 1 86 ? -10.861 4.098 -3.954 1.00 84.00 86 GLU A CA 1
ATOM 706 C C . GLU A 1 86 ? -10.706 2.624 -4.363 1.00 84.00 86 GLU A C 1
ATOM 708 O O . GLU A 1 86 ? -9.589 2.144 -4.545 1.00 84.00 86 GLU A O 1
ATOM 713 N N . SER A 1 87 ? -11.810 1.887 -4.539 1.00 84.75 87 SER A N 1
ATOM 714 C CA . SER A 1 87 ? -11.759 0.530 -5.096 1.00 84.75 87 SER A CA 1
ATOM 715 C C . SER A 1 87 ? -11.341 0.529 -6.571 1.00 84.75 87 SER A C 1
ATOM 717 O O . SER A 1 87 ? -10.566 -0.332 -6.982 1.00 84.75 87 SER A O 1
ATOM 719 N N . ILE A 1 88 ? -11.785 1.517 -7.355 1.00 88.06 88 ILE A N 1
ATOM 720 C CA . ILE A 1 88 ? -11.384 1.677 -8.759 1.00 88.06 88 ILE A CA 1
ATOM 721 C C . ILE A 1 88 ? -9.904 2.058 -8.831 1.00 88.06 88 ILE A C 1
ATOM 723 O O . ILE A 1 88 ? -9.150 1.439 -9.582 1.00 88.06 88 ILE A O 1
ATOM 727 N N . ASP A 1 89 ? -9.466 3.001 -7.995 1.00 86.75 89 ASP A N 1
ATOM 728 C CA . ASP A 1 89 ? -8.058 3.399 -7.912 1.00 86.75 89 ASP A CA 1
ATOM 729 C C . ASP A 1 89 ? -7.149 2.214 -7.559 1.00 86.75 89 ASP A C 1
ATOM 731 O O . ASP A 1 89 ? -6.065 2.070 -8.126 1.00 86.75 89 ASP A O 1
ATOM 735 N N . ALA A 1 90 ? -7.596 1.324 -6.667 1.00 87.50 90 ALA A N 1
ATOM 736 C CA . ALA A 1 90 ? -6.857 0.115 -6.311 1.00 87.50 90 ALA A CA 1
ATOM 737 C C . ALA A 1 90 ? -6.687 -0.846 -7.502 1.00 87.50 90 ALA A C 1
ATOM 739 O O . ALA A 1 90 ? -5.606 -1.410 -7.687 1.00 87.50 90 ALA A O 1
ATOM 740 N N . LEU A 1 91 ? -7.722 -1.003 -8.335 1.00 89.69 91 LEU A N 1
ATOM 741 C CA . LEU A 1 91 ? -7.657 -1.826 -9.547 1.00 89.69 91 LEU A CA 1
ATOM 742 C C . LEU A 1 91 ? -6.728 -1.216 -10.602 1.00 89.69 91 LEU A C 1
ATOM 744 O O . LEU A 1 91 ? -5.904 -1.931 -11.175 1.00 89.69 91 LEU A O 1
ATOM 748 N N . ILE A 1 92 ? -6.811 0.100 -10.820 1.00 89.56 92 ILE A N 1
ATOM 749 C CA . ILE A 1 92 ? -5.910 0.825 -11.729 1.00 89.56 92 ILE A CA 1
ATOM 750 C C . ILE A 1 92 ? -4.462 0.683 -11.251 1.00 89.56 92 ILE A C 1
ATOM 752 O O . ILE A 1 92 ? -3.571 0.367 -12.041 1.00 89.56 92 ILE A O 1
ATOM 756 N N . PHE A 1 93 ? -4.227 0.861 -9.949 1.00 87.50 93 PHE A N 1
ATOM 757 C CA . PHE A 1 93 ? -2.913 0.683 -9.344 1.00 87.50 93 PHE A CA 1
ATOM 758 C C . PHE A 1 93 ? -2.374 -0.732 -9.580 1.00 87.50 93 PHE A C 1
ATOM 760 O O . PHE A 1 93 ? -1.247 -0.881 -10.047 1.00 87.50 93 PHE A O 1
ATOM 767 N N . LYS A 1 94 ? -3.181 -1.770 -9.320 1.00 88.00 94 LYS A N 1
ATOM 768 C CA . LYS A 1 94 ? -2.797 -3.170 -9.555 1.00 88.00 94 LYS A CA 1
ATOM 769 C C . LYS A 1 94 ? -2.403 -3.407 -11.013 1.00 88.00 94 LYS A C 1
ATOM 771 O O . LYS A 1 94 ? -1.316 -3.922 -11.261 1.00 88.00 94 LYS A O 1
ATOM 776 N N . ALA A 1 95 ? -3.241 -2.988 -11.962 1.00 89.25 95 ALA A N 1
ATOM 777 C CA . ALA A 1 95 ? -2.967 -3.134 -13.392 1.00 89.25 95 ALA 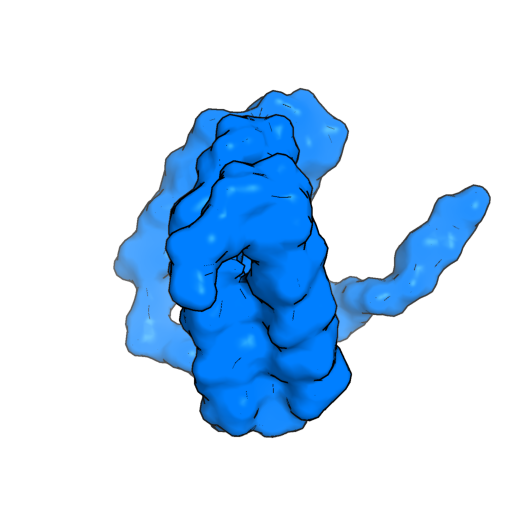A CA 1
ATOM 778 C C . ALA A 1 95 ? -1.652 -2.448 -13.800 1.00 89.25 95 ALA A C 1
ATOM 780 O O . ALA A 1 95 ? -0.845 -3.023 -14.530 1.00 89.25 95 ALA A O 1
ATOM 781 N N . HIS A 1 96 ? -1.391 -1.250 -13.272 1.00 89.06 96 HIS A N 1
ATOM 782 C CA . HIS A 1 96 ? -0.142 -0.538 -13.525 1.00 89.06 96 HIS A CA 1
ATOM 783 C C . HIS A 1 96 ? 1.084 -1.290 -12.980 1.00 89.06 96 HIS A C 1
ATOM 785 O O . HIS A 1 96 ? 2.114 -1.342 -13.648 1.00 89.06 96 HIS A O 1
ATOM 791 N N . MET A 1 97 ? 0.982 -1.909 -11.798 1.00 91.50 97 MET A N 1
ATOM 792 C CA . MET A 1 97 ? 2.085 -2.687 -11.216 1.00 91.50 97 MET A CA 1
ATOM 793 C C . MET A 1 97 ? 2.366 -3.980 -11.987 1.00 91.50 97 MET A C 1
ATOM 795 O O . MET A 1 97 ? 3.530 -4.344 -12.138 1.00 91.50 97 MET A O 1
ATOM 799 N N . VAL A 1 98 ? 1.325 -4.657 -12.484 1.00 90.75 98 VAL A N 1
ATOM 800 C CA . VAL A 1 98 ? 1.458 -5.833 -13.364 1.00 90.75 98 VAL A CA 1
ATOM 801 C C . VAL A 1 98 ? 2.235 -5.459 -14.626 1.00 90.75 98 VAL A C 1
ATOM 803 O O . VAL A 1 98 ? 3.217 -6.119 -14.962 1.00 90.75 98 VAL A O 1
ATOM 806 N N . TYR A 1 99 ? 1.851 -4.348 -15.262 1.00 90.88 99 TYR A N 1
ATOM 807 C CA . TYR A 1 99 ? 2.522 -3.831 -16.452 1.00 90.88 99 TYR A CA 1
ATOM 808 C C . TYR A 1 99 ? 3.993 -3.470 -16.194 1.00 90.88 99 TYR A C 1
ATOM 810 O O . TYR A 1 99 ? 4.875 -3.964 -16.893 1.00 90.88 99 TYR A O 1
ATOM 818 N N . LEU A 1 100 ? 4.278 -2.644 -15.177 1.00 89.00 100 LEU A N 1
ATOM 819 C CA . LEU A 1 100 ? 5.650 -2.221 -14.863 1.00 89.00 100 LEU A CA 1
ATOM 820 C C . LEU A 1 100 ? 6.543 -3.391 -14.45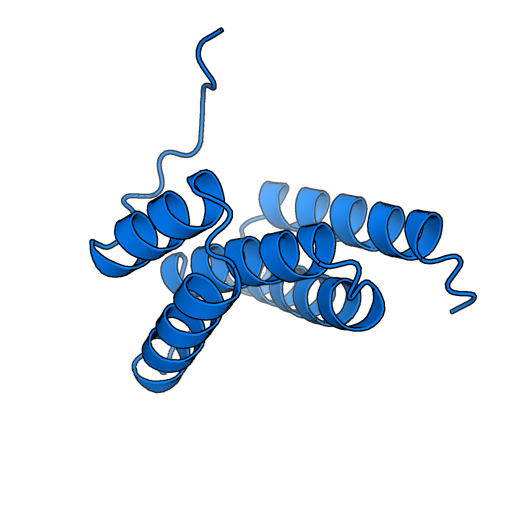4 1.00 89.00 100 LEU A C 1
ATOM 822 O O . LEU A 1 100 ? 7.701 -3.456 -14.855 1.00 89.00 100 LEU A O 1
ATOM 826 N N . GLY A 1 101 ? 6.002 -4.317 -13.664 1.00 88.44 101 GLY A N 1
ATOM 827 C CA . GLY A 1 101 ? 6.737 -5.485 -13.206 1.00 88.44 101 GLY A CA 1
ATOM 828 C C . GLY A 1 101 ? 6.917 -6.568 -14.265 1.00 88.44 101 GLY A C 1
ATOM 829 O O . GLY A 1 101 ? 7.602 -7.544 -13.965 1.00 88.44 101 GLY A O 1
ATOM 830 N N . GLN A 1 102 ? 6.295 -6.429 -15.447 1.00 90.06 102 GLN A N 1
ATOM 831 C CA . GLN A 1 102 ? 6.230 -7.469 -16.484 1.00 90.06 102 GLN A CA 1
ATOM 832 C C . GLN A 1 102 ? 5.825 -8.822 -15.887 1.00 90.06 102 GLN A C 1
ATOM 834 O O . GLN A 1 102 ? 6.437 -9.860 -16.140 1.00 90.06 102 GLN A O 1
ATOM 839 N N . ILE A 1 103 ? 4.845 -8.781 -14.986 1.00 87.00 103 ILE A N 1
ATOM 840 C CA . ILE A 1 103 ? 4.392 -9.964 -14.271 1.00 87.00 103 ILE A CA 1
ATOM 841 C C . ILE A 1 103 ? 3.297 -10.583 -15.125 1.00 87.00 103 ILE A C 1
ATOM 843 O O . ILE A 1 103 ? 2.183 -10.072 -15.159 1.00 87.00 103 ILE A O 1
ATOM 847 N N . ASP A 1 104 ? 3.621 -11.682 -15.791 1.00 75.00 104 ASP A N 1
ATOM 848 C CA . ASP A 1 104 ? 2.600 -12.557 -16.351 1.00 75.00 104 ASP A CA 1
ATOM 849 C C . ASP A 1 104 ? 1.920 -13.280 -15.174 1.00 75.00 104 ASP A C 1
ATOM 851 O O . ASP A 1 104 ? 2.495 -14.191 -14.570 1.00 75.00 104 ASP A O 1
ATOM 855 N N . GLU A 1 105 ? 0.745 -12.784 -14.775 1.00 57.88 105 GLU A N 1
ATOM 856 C CA . GLU A 1 105 ? -0.194 -13.475 -13.874 1.00 57.88 105 GLU A CA 1
ATOM 857 C C . GLU A 1 105 ? -1.188 -14.328 -14.668 1.00 57.88 105 GLU A C 1
ATOM 859 O O . GLU A 1 105 ? -1.739 -13.824 -15.674 1.00 57.88 105 GLU A O 1
#

pLDDT: mean 86.23, std 14.91, range [35.78, 98.0]

Radius of gyration: 13.45 Å; chains: 1; bounding box: 31×37×33 Å